Protein AF-A0A1J5S0N2-F1 (afdb_monomer_lite)

Organism: NCBI:txid410659

Structure (mmCIF, N/CA/C/O backbone):
data_AF-A0A1J5S0N2-F1
#
_entry.id   AF-A0A1J5S0N2-F1
#
loop_
_atom_site.group_PDB
_atom_site.id
_atom_site.type_symbol
_atom_site.label_atom_id
_atom_site.label_alt_id
_atom_site.label_comp_id
_atom_site.label_asym_id
_atom_site.label_entity_id
_atom_site.label_seq_id
_atom_site.pdbx_PDB_ins_code
_atom_site.Cartn_x
_atom_site.Cartn_y
_atom_site.Cartn_z
_atom_site.occupancy
_atom_site.B_iso_or_equiv
_atom_site.auth_seq_id
_atom_site.auth_comp_id
_atom_site.auth_asym_id
_atom_site.auth_atom_id
_atom_site.pdbx_PDB_model_num
ATOM 1 N N . MET A 1 1 ? 35.005 27.426 43.951 1.00 51.09 1 MET A N 1
ATOM 2 C CA . MET A 1 1 ? 33.554 27.234 43.748 1.00 51.09 1 MET A CA 1
ATOM 3 C C . MET A 1 1 ? 33.060 28.317 42.800 1.00 51.09 1 MET A C 1
ATOM 5 O O . MET A 1 1 ? 33.046 29.476 43.192 1.00 51.09 1 MET A O 1
ATOM 9 N N . PRO A 1 2 ? 32.800 27.965 41.536 1.00 45.59 2 PRO A N 1
ATOM 10 C CA . PRO A 1 2 ? 31.483 28.252 40.966 1.00 45.59 2 PRO A CA 1
ATOM 11 C C . PRO A 1 2 ? 30.893 27.021 40.262 1.00 45.59 2 PRO A C 1
ATOM 13 O O . PRO A 1 2 ? 31.575 26.315 39.523 1.00 45.59 2 PRO A O 1
ATOM 16 N N . MET A 1 3 ? 29.611 26.771 40.531 1.00 44.94 3 MET A N 1
ATOM 17 C CA . MET A 1 3 ? 28.794 25.763 39.863 1.00 44.94 3 MET A CA 1
ATOM 18 C C . MET A 1 3 ? 28.496 26.217 38.432 1.00 44.94 3 MET A C 1
ATOM 20 O O . MET A 1 3 ? 27.876 27.263 38.248 1.00 44.94 3 MET A O 1
ATOM 24 N N . GLN A 1 4 ? 28.893 25.431 37.431 1.00 48.81 4 GLN A N 1
ATOM 25 C CA . GLN A 1 4 ? 28.333 25.555 36.088 1.00 48.81 4 GLN A CA 1
ATOM 26 C C . GLN A 1 4 ? 27.200 24.548 35.904 1.00 48.81 4 GLN A C 1
ATOM 28 O O . GLN A 1 4 ? 27.300 23.370 36.247 1.00 48.81 4 GLN A O 1
ATOM 33 N N . GLN A 1 5 ? 26.087 25.094 35.435 1.00 43.94 5 GLN A N 1
ATOM 34 C CA . GLN A 1 5 ? 24.776 24.483 35.335 1.00 43.94 5 GLN A CA 1
ATOM 35 C C . GLN A 1 5 ? 24.766 23.394 34.253 1.00 43.94 5 GLN A C 1
ATOM 37 O O . GLN A 1 5 ? 25.245 23.599 33.139 1.00 43.94 5 GLN A O 1
ATOM 42 N N . ARG A 1 6 ? 24.196 22.230 34.589 1.00 42.53 6 ARG A N 1
ATOM 43 C CA . ARG A 1 6 ? 23.849 21.182 33.620 1.00 42.53 6 ARG A CA 1
ATOM 44 C C . ARG A 1 6 ? 22.773 21.714 32.666 1.00 42.53 6 ARG A C 1
ATOM 46 O O . ARG A 1 6 ? 21.771 22.230 33.162 1.00 42.53 6 ARG A O 1
ATOM 53 N N . PRO A 1 7 ? 22.883 21.511 31.345 1.00 42.66 7 PRO A N 1
ATOM 54 C CA . PRO A 1 7 ? 21.719 21.617 30.483 1.00 42.66 7 PRO A CA 1
ATOM 55 C C . PRO A 1 7 ? 20.740 20.488 30.838 1.00 42.66 7 PRO A C 1
ATOM 57 O O . PRO A 1 7 ? 21.031 19.304 30.668 1.00 42.66 7 PRO A O 1
ATOM 60 N N . THR A 1 8 ? 19.574 20.862 31.362 1.00 43.19 8 THR A N 1
ATOM 61 C CA . THR A 1 8 ? 18.384 20.012 31.426 1.00 43.19 8 THR A CA 1
ATOM 62 C C . THR A 1 8 ? 17.894 19.780 30.002 1.00 43.19 8 THR A C 1
ATOM 64 O O . THR A 1 8 ? 17.102 20.561 29.477 1.00 43.19 8 THR A O 1
ATOM 67 N N . GLN A 1 9 ? 18.392 18.730 29.350 1.00 37.06 9 GLN A N 1
ATOM 68 C CA . GLN A 1 9 ? 17.688 18.172 28.203 1.00 37.06 9 GLN A CA 1
ATOM 69 C C . GLN A 1 9 ? 16.419 17.463 28.696 1.00 37.06 9 GLN A C 1
ATOM 71 O O . GLN A 1 9 ? 16.458 16.800 29.737 1.00 37.06 9 GLN A O 1
ATOM 76 N N . PRO A 1 10 ? 15.287 17.622 27.992 1.00 38.38 10 PRO A N 1
ATOM 77 C CA . PRO A 1 10 ? 14.029 17.015 28.381 1.00 38.38 10 PRO A CA 1
ATOM 78 C C . PRO A 1 10 ? 14.157 15.493 28.338 1.00 38.38 10 PRO A C 1
ATOM 80 O O . PRO A 1 10 ? 14.465 14.898 27.307 1.00 38.38 10 PRO A O 1
ATOM 83 N N . THR A 1 11 ? 13.896 14.875 29.484 1.00 40.59 11 THR A N 1
ATOM 84 C CA . THR A 1 11 ? 13.656 13.447 29.646 1.00 40.59 11 THR A CA 1
ATOM 85 C C . THR A 1 11 ? 12.490 13.037 28.746 1.00 40.59 11 THR A C 1
ATOM 87 O O . THR A 1 11 ? 11.336 13.067 29.164 1.00 40.59 11 THR A O 1
ATOM 90 N N . ALA A 1 12 ? 12.764 12.632 27.506 1.00 32.91 12 ALA A N 1
ATOM 91 C CA . ALA A 1 12 ? 11.788 11.961 26.651 1.00 32.91 12 ALA A CA 1
ATOM 92 C C . ALA A 1 12 ? 11.630 10.489 27.086 1.00 32.91 12 ALA A C 1
ATOM 94 O O . ALA A 1 12 ? 11.783 9.553 26.306 1.00 32.91 12 ALA A O 1
ATOM 95 N N . CYS A 1 13 ? 11.306 10.277 28.364 1.00 34.38 13 CYS A N 1
ATOM 96 C CA . CYS A 1 13 ? 10.617 9.073 28.806 1.00 34.38 13 CYS A CA 1
ATOM 97 C C . CYS A 1 13 ? 9.174 9.169 28.296 1.00 34.38 13 CYS A C 1
ATOM 99 O O . CYS A 1 13 ? 8.330 9.665 29.031 1.00 34.38 13 CYS A O 1
ATOM 101 N N . ALA A 1 14 ? 8.921 8.766 27.042 1.00 34.31 14 ALA A N 1
ATOM 102 C CA . ALA A 1 14 ? 7.624 8.255 26.550 1.00 34.31 14 ALA A CA 1
ATOM 103 C C . ALA A 1 14 ? 7.592 8.029 25.019 1.00 34.31 14 ALA A C 1
ATOM 105 O O . ALA A 1 14 ? 6.668 8.478 24.350 1.00 34.31 14 ALA A O 1
ATOM 106 N N . ALA A 1 15 ? 8.557 7.318 24.426 1.00 35.25 15 ALA A N 1
ATOM 107 C CA . ALA A 1 15 ? 8.361 6.805 23.057 1.00 35.25 15 ALA A CA 1
ATOM 108 C C . ALA A 1 15 ? 8.846 5.365 22.836 1.00 35.25 15 ALA A C 1
ATOM 110 O O . ALA A 1 15 ? 8.769 4.845 21.728 1.00 35.25 15 ALA A O 1
ATOM 111 N N . ALA A 1 16 ? 9.268 4.664 23.890 1.00 38.81 16 ALA A N 1
ATOM 112 C CA . ALA A 1 16 ? 9.461 3.218 23.840 1.00 38.81 16 ALA A CA 1
ATOM 113 C C . ALA A 1 16 ? 8.124 2.505 24.100 1.00 38.81 16 ALA A C 1
ATOM 115 O O . ALA A 1 16 ? 7.936 1.863 25.128 1.00 38.81 16 ALA A O 1
ATOM 116 N N . ALA A 1 17 ? 7.162 2.666 23.189 1.00 34.41 17 ALA A N 1
ATOM 117 C CA . ALA A 1 17 ? 5.954 1.849 23.162 1.00 34.41 17 ALA A CA 1
ATOM 118 C C . ALA A 1 17 ? 5.330 1.847 21.758 1.00 34.41 17 ALA A C 1
ATOM 120 O O . ALA A 1 17 ? 4.352 2.536 21.483 1.00 34.41 17 ALA A O 1
ATOM 121 N N . SER A 1 18 ? 5.849 0.949 20.915 1.00 42.09 18 SER A N 1
ATOM 122 C CA . SER A 1 18 ? 5.115 0.244 19.857 1.00 42.09 18 SER A CA 1
ATOM 123 C C . SER A 1 18 ? 4.843 0.911 18.505 1.00 42.09 18 SER A C 1
ATOM 125 O O . SER A 1 18 ? 3.709 0.883 18.013 1.00 42.09 18 SER A O 1
ATOM 127 N N . SER A 1 19 ? 5.890 1.400 17.839 1.00 44.81 19 SER A N 1
ATOM 128 C CA . SER A 1 19 ? 5.785 1.637 16.401 1.00 44.81 19 SER A CA 1
ATOM 129 C C . SER A 1 19 ? 5.347 0.336 15.724 1.00 44.81 19 SER A C 1
ATOM 131 O O . SER A 1 19 ? 5.979 -0.715 15.822 1.00 44.81 19 SER A O 1
ATOM 133 N N . THR A 1 20 ? 4.181 0.371 15.093 1.00 57.50 20 THR A N 1
ATOM 134 C CA . THR A 1 20 ? 3.929 -0.529 13.977 1.00 57.50 20 THR A CA 1
ATOM 135 C C . THR A 1 20 ? 5.068 -0.270 13.007 1.00 57.50 20 THR A C 1
ATOM 137 O O . THR A 1 20 ? 5.263 0.886 12.640 1.00 57.50 20 THR A O 1
ATOM 140 N N . ASP A 1 21 ? 5.850 -1.287 12.659 1.00 76.56 21 ASP A N 1
ATOM 141 C CA . ASP A 1 21 ? 6.986 -1.120 11.754 1.00 76.56 21 ASP A CA 1
ATOM 142 C C . ASP A 1 21 ? 6.466 -0.998 10.312 1.00 76.56 21 ASP A C 1
ATOM 144 O O . ASP A 1 21 ? 6.630 -1.880 9.469 1.00 76.56 21 ASP A O 1
ATOM 148 N N . TRP A 1 22 ? 5.700 0.072 10.065 1.00 83.56 22 TRP A N 1
ATOM 149 C CA . TRP A 1 22 ? 5.227 0.448 8.739 1.00 83.56 22 TRP A CA 1
ATOM 150 C C . TRP A 1 22 ? 6.420 0.607 7.802 1.00 83.56 22 TRP A C 1
ATOM 152 O O . TRP A 1 22 ? 6.325 0.205 6.648 1.00 83.56 22 TRP A O 1
ATOM 162 N N . SER A 1 23 ? 7.551 1.082 8.327 1.00 84.75 23 SER A N 1
ATOM 163 C CA . SER A 1 23 ? 8.829 1.165 7.630 1.00 84.75 23 SER A CA 1
ATOM 164 C C . SER A 1 23 ? 9.273 -0.210 7.115 1.00 84.75 23 SER A C 1
ATOM 166 O O . SER A 1 23 ? 9.539 -0.348 5.922 1.00 84.75 23 SER A O 1
ATOM 168 N N . TRP A 1 24 ? 9.274 -1.256 7.955 1.00 86.81 24 TRP A N 1
ATOM 169 C CA . TRP A 1 24 ? 9.572 -2.625 7.510 1.00 86.81 24 TRP A CA 1
ATOM 170 C C . TRP A 1 24 ? 8.573 -3.138 6.468 1.00 86.81 24 TRP A C 1
ATOM 172 O O . TRP A 1 24 ? 8.984 -3.668 5.438 1.00 86.81 24 TRP A O 1
ATOM 182 N N . LEU A 1 25 ? 7.267 -2.957 6.699 1.00 86.81 25 LEU A N 1
ATOM 183 C CA . LEU A 1 25 ? 6.234 -3.449 5.780 1.00 86.81 25 LEU A CA 1
ATOM 184 C C . LEU A 1 25 ? 6.343 -2.793 4.394 1.00 86.81 25 LEU A C 1
ATOM 186 O O . LEU A 1 25 ? 6.253 -3.476 3.375 1.00 86.81 25 LEU A O 1
ATOM 190 N N . VAL A 1 26 ? 6.555 -1.477 4.358 1.00 88.75 26 VAL A N 1
ATOM 191 C CA . VAL A 1 26 ? 6.743 -0.713 3.120 1.00 88.75 26 VAL A CA 1
ATOM 192 C C . VAL A 1 26 ? 8.049 -1.114 2.437 1.00 88.75 26 VAL A C 1
ATOM 194 O O . VAL A 1 26 ? 8.055 -1.311 1.224 1.00 88.75 26 VAL A O 1
ATOM 197 N N . ALA A 1 27 ? 9.142 -1.284 3.185 1.00 88.88 27 ALA A N 1
ATOM 198 C CA . ALA A 1 27 ? 10.421 -1.721 2.628 1.00 88.88 27 ALA A CA 1
ATOM 199 C C . ALA A 1 27 ? 10.332 -3.116 1.988 1.00 88.88 27 ALA A C 1
ATOM 201 O O . ALA A 1 27 ? 10.840 -3.320 0.885 1.00 88.88 27 ALA A O 1
ATOM 202 N N . GLU A 1 28 ? 9.653 -4.056 2.643 1.00 89.12 28 GLU A N 1
ATOM 203 C CA . GLU A 1 28 ? 9.459 -5.410 2.129 1.00 89.12 28 GLU A CA 1
ATOM 204 C C . GLU A 1 28 ? 8.562 -5.415 0.881 1.00 89.12 28 GLU A C 1
ATOM 206 O O . GLU A 1 28 ? 8.899 -6.046 -0.120 1.00 89.12 28 GLU A O 1
ATOM 211 N N . ALA A 1 29 ? 7.470 -4.645 0.884 1.00 88.81 29 ALA A N 1
ATOM 212 C CA . ALA A 1 29 ? 6.608 -4.495 -0.289 1.00 88.81 29 ALA A CA 1
ATOM 213 C C . ALA A 1 29 ? 7.345 -3.857 -1.479 1.00 88.81 29 ALA A C 1
ATOM 215 O O . ALA A 1 29 ? 7.188 -4.299 -2.616 1.00 88.81 29 ALA A O 1
ATOM 216 N N . LEU A 1 30 ? 8.186 -2.850 -1.228 1.00 89.94 30 LEU A N 1
ATOM 217 C CA . LEU A 1 30 ? 9.022 -2.236 -2.260 1.00 89.94 30 LEU A CA 1
ATOM 218 C C . LEU A 1 30 ? 10.001 -3.234 -2.861 1.00 89.94 30 LEU A C 1
ATOM 220 O O . LEU A 1 30 ? 10.118 -3.311 -4.082 1.00 89.94 30 LEU A O 1
ATOM 224 N N . LYS A 1 31 ? 10.682 -4.005 -2.013 1.00 88.81 31 LYS A N 1
ATOM 225 C CA . LYS A 1 31 ? 11.607 -5.039 -2.465 1.00 88.81 31 LYS A CA 1
ATOM 226 C C . LYS A 1 31 ? 10.889 -6.069 -3.336 1.00 88.81 31 LYS A C 1
ATOM 228 O O . LYS A 1 31 ? 11.334 -6.327 -4.444 1.00 88.81 31 LYS A O 1
ATOM 233 N N . GLN A 1 32 ? 9.749 -6.590 -2.883 1.00 87.00 32 GLN A N 1
ATOM 234 C CA . GLN A 1 32 ? 8.962 -7.561 -3.649 1.00 87.00 32 GLN A CA 1
ATOM 235 C C . GLN A 1 32 ? 8.478 -7.001 -4.988 1.00 87.00 32 GLN A C 1
ATOM 237 O O . GLN A 1 32 ? 8.528 -7.705 -5.993 1.00 87.00 32 GLN A O 1
ATOM 242 N N . ALA A 1 33 ? 8.038 -5.740 -5.022 1.00 89.00 33 ALA A N 1
ATOM 243 C CA . ALA A 1 33 ? 7.614 -5.096 -6.259 1.00 89.00 33 ALA A CA 1
ATOM 244 C C . ALA A 1 33 ? 8.766 -4.959 -7.262 1.00 89.00 33 ALA A C 1
ATOM 246 O O . ALA A 1 33 ? 8.583 -5.258 -8.438 1.00 89.00 33 ALA A O 1
ATOM 247 N N . VAL A 1 34 ? 9.936 -4.517 -6.796 1.00 89.00 34 VAL A N 1
ATOM 248 C CA . VAL A 1 34 ? 11.121 -4.313 -7.639 1.00 89.00 34 VAL A CA 1
ATOM 249 C C . VAL A 1 34 ? 11.703 -5.647 -8.108 1.00 89.00 34 VAL A C 1
ATOM 251 O O . VAL A 1 34 ? 12.018 -5.774 -9.284 1.00 89.00 34 VAL A O 1
ATOM 254 N N . ASP A 1 35 ? 11.790 -6.649 -7.230 1.00 87.38 35 ASP A N 1
ATOM 255 C CA . ASP A 1 35 ? 12.309 -7.981 -7.568 1.00 87.38 35 ASP A CA 1
ATOM 256 C C . ASP A 1 35 ? 11.389 -8.725 -8.560 1.00 87.38 35 ASP A C 1
ATOM 258 O O . ASP A 1 35 ? 11.861 -9.542 -9.351 1.00 87.38 35 ASP A O 1
ATOM 262 N N . ALA A 1 36 ? 10.076 -8.466 -8.519 1.00 83.06 36 ALA A N 1
ATOM 263 C CA . ALA A 1 36 ? 9.093 -9.094 -9.405 1.00 83.06 36 ALA A CA 1
ATOM 264 C C . ALA A 1 36 ? 8.915 -8.373 -10.752 1.00 83.06 36 ALA A C 1
ATOM 266 O O . ALA A 1 36 ? 8.407 -8.976 -11.701 1.00 83.06 36 ALA A O 1
ATOM 267 N N . ALA A 1 37 ? 9.291 -7.097 -10.841 1.00 84.19 37 ALA A N 1
ATOM 268 C CA . ALA A 1 37 ? 9.151 -6.310 -12.056 1.00 84.19 37 ALA A CA 1
ATOM 269 C C . ALA A 1 37 ? 10.234 -6.686 -13.075 1.00 84.19 37 ALA A C 1
ATOM 271 O O . ALA A 1 37 ? 11.424 -6.697 -12.770 1.00 84.19 37 ALA A O 1
ATOM 272 N N . ALA A 1 38 ? 9.824 -6.964 -14.313 1.00 79.75 38 ALA A N 1
ATOM 273 C CA . ALA A 1 38 ? 10.760 -7.193 -15.414 1.00 79.75 38 ALA A CA 1
ATOM 274 C C . ALA A 1 38 ? 11.296 -5.870 -15.993 1.00 79.75 38 ALA A C 1
ATOM 276 O O . ALA A 1 38 ? 12.380 -5.833 -16.573 1.00 79.75 38 ALA A O 1
ATOM 277 N N . ASP A 1 39 ? 10.520 -4.796 -15.843 1.00 82.06 39 ASP A N 1
ATOM 278 C CA . ASP A 1 39 ? 10.785 -3.447 -16.334 1.00 82.06 39 ASP A CA 1
ATOM 279 C C . ASP A 1 39 ? 9.927 -2.412 -15.570 1.00 82.06 39 ASP A C 1
ATOM 281 O O . ASP A 1 39 ? 9.079 -2.756 -14.743 1.00 82.06 39 ASP A O 1
ATOM 285 N N . GLU A 1 40 ? 10.109 -1.124 -15.866 1.00 75.81 40 GLU A N 1
ATOM 286 C CA . GLU A 1 40 ? 9.319 -0.040 -15.257 1.00 75.81 40 GLU A CA 1
ATOM 287 C C . GLU A 1 40 ? 7.816 -0.128 -15.567 1.00 75.81 40 GLU A C 1
ATOM 289 O O . GLU A 1 40 ? 6.984 0.321 -14.778 1.00 75.81 40 GLU A O 1
ATOM 294 N N . THR A 1 41 ? 7.442 -0.737 -16.693 1.00 78.38 41 THR A N 1
ATOM 295 C CA . THR A 1 41 ? 6.036 -0.836 -17.113 1.00 78.38 41 THR A CA 1
ATOM 296 C C . THR A 1 41 ? 5.290 -1.862 -16.257 1.00 78.38 41 THR A C 1
ATOM 298 O O . THR A 1 41 ? 4.147 -1.651 -15.852 1.00 78.38 41 THR A O 1
ATOM 301 N N . THR A 1 42 ? 5.952 -2.970 -15.934 1.00 84.88 42 THR A N 1
ATOM 302 C CA . THR A 1 42 ? 5.429 -4.047 -15.086 1.00 84.88 42 THR A CA 1
ATOM 303 C C . THR A 1 42 ? 5.485 -3.708 -13.598 1.00 84.88 42 THR A C 1
ATOM 305 O O . THR A 1 42 ? 4.676 -4.227 -12.828 1.00 84.88 42 THR A O 1
ATOM 308 N N . LEU A 1 43 ? 6.346 -2.770 -13.195 1.00 85.75 43 LEU A N 1
ATOM 309 C CA . LEU A 1 43 ? 6.496 -2.338 -11.806 1.00 85.75 43 LEU A CA 1
ATOM 310 C C . LEU A 1 43 ? 5.189 -1.861 -11.174 1.00 85.75 43 LEU A C 1
ATOM 312 O O . LEU A 1 43 ? 4.884 -2.233 -10.041 1.00 85.75 43 LEU A O 1
ATOM 316 N N . PHE A 1 44 ? 4.393 -1.072 -11.898 1.00 86.75 44 PHE A N 1
ATOM 317 C CA . PHE A 1 44 ? 3.103 -0.606 -11.387 1.00 86.75 44 PHE A CA 1
ATOM 318 C C . PHE A 1 44 ? 2.163 -1.782 -11.089 1.00 86.75 44 PHE A C 1
ATOM 320 O O . PHE A 1 44 ? 1.530 -1.818 -10.035 1.00 86.75 44 PHE 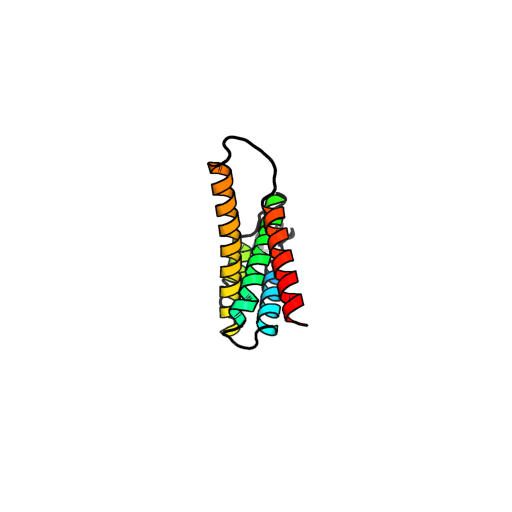A O 1
ATOM 327 N N . HIS A 1 45 ? 2.114 -2.774 -11.982 1.00 84.75 45 HIS A N 1
ATOM 328 C CA . HIS A 1 45 ? 1.273 -3.962 -11.831 1.00 84.75 45 HIS A CA 1
ATOM 329 C C . HIS A 1 45 ? 1.715 -4.871 -10.675 1.00 84.75 45 HIS A C 1
ATOM 331 O O . HIS A 1 45 ? 0.879 -5.567 -10.103 1.00 84.75 45 HIS A O 1
ATOM 337 N N . CYS A 1 46 ? 2.998 -4.847 -10.307 1.00 84.19 46 CYS A N 1
ATOM 338 C CA . CYS A 1 46 ? 3.526 -5.563 -9.145 1.00 84.19 46 CYS A CA 1
ATOM 339 C C . CYS A 1 46 ? 3.315 -4.786 -7.835 1.00 84.19 46 CYS A C 1
ATOM 341 O O . CYS A 1 46 ? 2.954 -5.371 -6.816 1.00 84.19 46 CYS A O 1
ATOM 343 N N . ALA A 1 47 ? 3.525 -3.470 -7.853 1.00 91.38 47 ALA A N 1
ATOM 344 C CA . ALA A 1 47 ? 3.475 -2.620 -6.667 1.00 91.38 47 ALA A CA 1
ATOM 345 C C . ALA A 1 47 ? 2.044 -2.267 -6.236 1.00 91.38 47 ALA A C 1
ATOM 347 O O . ALA A 1 47 ? 1.750 -2.271 -5.044 1.00 91.38 47 ALA A O 1
ATOM 348 N N . PHE A 1 48 ? 1.135 -1.983 -7.172 1.00 90.75 48 PHE A N 1
ATOM 349 C CA . PHE A 1 48 ? -0.226 -1.550 -6.837 1.00 90.75 48 PHE A CA 1
ATOM 350 C C . PHE A 1 48 ? -0.976 -2.551 -5.932 1.00 90.75 48 PHE A C 1
ATOM 352 O O . PHE A 1 48 ? -1.445 -2.132 -4.869 1.00 90.75 48 PHE A O 1
ATOM 359 N N . PRO A 1 49 ? -1.007 -3.869 -6.230 1.00 89.62 49 PRO A N 1
ATOM 360 C CA . PRO A 1 49 ? -1.695 -4.841 -5.374 1.00 89.62 49 PRO A CA 1
ATOM 361 C C . PRO A 1 49 ? -1.081 -4.968 -3.972 1.00 89.62 49 PRO A C 1
ATOM 363 O O . PRO A 1 49 ? -1.780 -5.243 -2.996 1.00 89.62 49 PRO A O 1
ATOM 366 N N . LEU A 1 50 ? 0.232 -4.749 -3.844 1.00 89.00 50 LEU A N 1
ATOM 367 C CA . LEU A 1 50 ? 0.903 -4.726 -2.543 1.00 89.00 50 LEU A CA 1
ATOM 368 C C . LEU A 1 50 ? 0.474 -3.500 -1.724 1.00 89.00 50 LEU A C 1
ATOM 370 O O . LEU A 1 50 ? 0.293 -3.602 -0.512 1.00 89.00 50 LEU A O 1
ATOM 374 N N . GLY A 1 51 ? 0.230 -2.368 -2.387 1.00 90.50 51 GLY A N 1
ATOM 375 C CA . GLY A 1 51 ? -0.356 -1.174 -1.782 1.00 90.50 51 GLY A CA 1
ATOM 376 C C . GLY A 1 51 ? -1.753 -1.433 -1.221 1.00 90.50 51 GLY A C 1
ATOM 377 O O . GLY A 1 51 ? -2.046 -1.076 -0.078 1.00 90.50 51 GLY A O 1
ATOM 378 N N . GLU A 1 52 ? -2.598 -2.129 -1.984 1.00 90.88 52 GLU A N 1
ATOM 379 C CA . GLU A 1 52 ? -3.935 -2.528 -1.525 1.00 90.88 52 GLU A CA 1
ATOM 380 C C . GLU A 1 52 ? -3.866 -3.449 -0.300 1.00 90.88 52 GLU A C 1
ATOM 382 O O . GLU A 1 52 ? -4.610 -3.271 0.670 1.00 90.88 52 GLU A O 1
ATOM 387 N N . ALA A 1 53 ? -2.933 -4.406 -0.304 1.00 88.38 53 ALA A N 1
ATOM 388 C CA . ALA A 1 53 ? -2.711 -5.310 0.819 1.00 88.38 53 ALA A CA 1
ATOM 389 C C . ALA A 1 53 ? -2.268 -4.564 2.091 1.00 88.38 53 ALA A C 1
ATOM 391 O O . ALA A 1 53 ? -2.744 -4.873 3.186 1.00 88.38 53 ALA A O 1
ATOM 392 N N . ILE A 1 54 ? -1.408 -3.548 1.958 1.00 89.50 54 ILE A N 1
ATOM 393 C CA . ILE A 1 54 ? -1.030 -2.660 3.066 1.00 89.50 54 ILE A CA 1
ATOM 394 C C . ILE A 1 54 ? -2.266 -1.928 3.616 1.00 89.50 54 ILE A C 1
ATOM 396 O O . ILE A 1 54 ? -2.450 -1.872 4.836 1.00 89.50 54 ILE A O 1
ATOM 400 N N . GLY A 1 55 ? -3.143 -1.422 2.742 1.00 89.31 55 GLY A N 1
ATOM 401 C CA . GLY A 1 55 ? -4.404 -0.785 3.135 1.00 89.31 55 GLY A CA 1
ATOM 402 C C . GLY A 1 55 ? -5.336 -1.710 3.917 1.00 89.31 55 GLY A C 1
ATOM 403 O O . GLY A 1 55 ? -5.877 -1.322 4.955 1.00 89.31 55 GLY A O 1
ATOM 404 N N . GLU A 1 56 ? -5.452 -2.969 3.500 1.00 86.81 56 GLU A N 1
ATOM 405 C CA . GLU A 1 56 ? -6.229 -3.982 4.218 1.00 86.81 56 GLU A CA 1
ATOM 406 C C . GLU A 1 56 ? -5.648 -4.264 5.616 1.00 86.81 56 GLU A C 1
ATOM 408 O O . GLU A 1 56 ? -6.387 -4.317 6.604 1.00 86.81 56 GLU A O 1
ATOM 413 N N . VAL A 1 57 ? -4.319 -4.393 5.733 1.00 86.75 57 VAL A N 1
ATOM 414 C CA . VAL A 1 57 ? -3.636 -4.557 7.030 1.00 86.75 57 VAL A CA 1
ATOM 415 C C . VAL A 1 57 ? -3.911 -3.361 7.939 1.00 86.75 57 VAL A C 1
ATOM 417 O O . VAL A 1 57 ? -4.242 -3.540 9.118 1.00 86.75 57 VAL A O 1
ATOM 420 N N . PHE A 1 58 ? -3.823 -2.146 7.394 1.00 86.38 58 PHE A N 1
ATOM 421 C CA . PHE A 1 58 ? -4.155 -0.921 8.111 1.00 86.38 58 PHE A CA 1
ATOM 422 C C . PHE A 1 58 ? -5.604 -0.941 8.617 1.00 86.38 58 PHE A C 1
ATOM 424 O O . PHE A 1 58 ? -5.835 -0.719 9.807 1.00 86.38 58 PHE A O 1
ATOM 431 N N . ARG A 1 59 ? -6.580 -1.285 7.767 1.00 84.38 59 ARG A N 1
ATOM 432 C CA . ARG A 1 59 ? -8.003 -1.328 8.144 1.00 84.38 59 ARG A CA 1
ATOM 433 C C . ARG A 1 59 ? -8.310 -2.362 9.221 1.00 84.38 59 ARG A C 1
ATOM 435 O O . ARG A 1 59 ? -8.992 -2.036 10.192 1.00 84.38 59 ARG A O 1
ATOM 442 N N . ARG A 1 60 ? -7.766 -3.578 9.118 1.00 82.94 60 ARG A N 1
ATOM 443 C CA . ARG A 1 60 ? -7.927 -4.609 10.165 1.00 82.94 60 ARG A CA 1
ATOM 444 C C . ARG A 1 60 ? -7.381 -4.140 11.505 1.00 82.94 60 ARG A C 1
ATOM 446 O O . ARG A 1 60 ? -7.992 -4.361 12.551 1.00 82.94 60 ARG A O 1
ATOM 453 N N . ARG A 1 61 ? -6.235 -3.457 11.480 1.00 78.44 61 ARG A N 1
ATOM 454 C CA . ARG A 1 61 ? -5.643 -2.871 12.683 1.00 78.44 61 ARG A CA 1
ATOM 455 C C . ARG A 1 61 ? -6.514 -1.739 13.227 1.00 78.44 61 ARG A C 1
ATOM 457 O O . ARG A 1 61 ? -6.712 -1.681 14.440 1.00 78.44 61 ARG A O 1
ATOM 464 N N . ALA A 1 62 ? -7.081 -0.907 12.355 1.00 79.12 62 ALA A N 1
ATOM 465 C CA . ALA A 1 62 ? -8.003 0.159 12.727 1.00 79.12 62 ALA A CA 1
ATOM 466 C C . ALA A 1 62 ? -9.268 -0.353 13.416 1.00 79.12 62 ALA A C 1
ATOM 468 O O . ALA A 1 62 ? -9.624 0.149 14.481 1.00 79.12 62 ALA A O 1
ATOM 469 N N . ALA A 1 63 ? -9.867 -1.421 12.893 1.00 78.06 63 ALA A N 1
ATOM 470 C CA . ALA A 1 63 ? -11.025 -2.068 13.503 1.00 78.06 63 ALA A CA 1
ATOM 471 C C . ALA A 1 63 ? -10.729 -2.657 14.898 1.00 78.06 63 ALA A C 1
ATOM 473 O O . ALA A 1 63 ? -11.623 -2.760 15.732 1.00 78.06 63 ALA A O 1
ATOM 474 N N . SER A 1 64 ? -9.471 -3.015 15.187 1.00 75.19 64 SER A N 1
ATOM 475 C CA . SER A 1 64 ? -9.080 -3.599 16.480 1.00 75.19 64 SER A CA 1
ATOM 476 C C . SER A 1 64 ? -9.042 -2.598 17.646 1.00 75.19 64 SER A C 1
ATOM 478 O O . SER A 1 64 ? -8.933 -3.022 18.796 1.00 75.19 64 SER A O 1
ATOM 480 N N . GLY A 1 65 ? -9.101 -1.286 17.373 1.00 64.19 65 GLY A N 1
ATOM 481 C CA . GLY A 1 65 ? -9.259 -0.222 18.376 1.00 64.19 65 GLY A CA 1
ATOM 482 C C . GLY A 1 65 ? -8.100 -0.023 19.367 1.00 64.19 65 GLY A C 1
ATOM 483 O O . GLY A 1 65 ? -8.231 0.753 20.308 1.00 64.19 65 GLY A O 1
ATOM 484 N N . LYS A 1 66 ? -6.966 -0.718 19.207 1.00 55.72 66 LYS A N 1
ATOM 485 C CA . LYS A 1 66 ? -5.956 -0.826 20.276 1.00 55.72 66 LYS A CA 1
ATOM 486 C C . LYS A 1 66 ? -4.888 0.276 20.335 1.00 55.72 66 LYS A C 1
ATOM 488 O O . LYS A 1 66 ? -4.200 0.319 21.351 1.00 55.72 66 LYS A O 1
ATOM 493 N N . ARG A 1 67 ? -4.701 1.141 19.321 1.00 57.50 67 ARG A N 1
ATOM 494 C CA . ARG A 1 67 ? -3.610 2.156 19.258 1.00 57.50 67 ARG A CA 1
ATOM 495 C C . ARG A 1 67 ? -3.902 3.308 18.282 1.00 57.50 67 ARG A C 1
ATOM 497 O O . ARG A 1 67 ? -4.760 3.129 17.419 1.00 57.50 67 ARG A O 1
ATOM 504 N N . PRO A 1 68 ? -3.167 4.444 18.343 1.00 62.09 68 PRO A N 1
ATOM 505 C CA . PRO A 1 68 ? -3.091 5.367 17.210 1.00 62.09 68 PRO A CA 1
ATOM 506 C C . PRO A 1 68 ? -2.668 4.603 15.947 1.00 62.09 68 PRO A C 1
ATOM 508 O O . PRO A 1 68 ? -1.733 3.803 15.969 1.00 62.09 68 PRO A O 1
ATOM 511 N N . LEU A 1 69 ? -3.414 4.810 14.863 1.00 67.06 69 LEU A N 1
ATOM 512 C CA . LEU A 1 69 ? -3.361 3.971 13.660 1.00 67.06 69 LEU A CA 1
ATOM 513 C C . LEU A 1 69 ? -2.097 4.191 12.825 1.00 67.06 69 LEU A C 1
ATOM 515 O O . LEU A 1 69 ? -1.712 3.315 12.055 1.00 67.06 69 LEU A O 1
ATOM 519 N N . GLY A 1 70 ? -1.447 5.345 12.997 1.00 82.00 70 GLY A N 1
ATOM 520 C CA . GLY A 1 70 ? -0.223 5.696 12.285 1.00 82.00 70 GLY A CA 1
ATOM 521 C C . GLY A 1 70 ? -0.429 5.849 10.778 1.00 82.00 70 GLY A C 1
ATOM 522 O O . GLY A 1 70 ? 0.466 5.509 10.020 1.00 82.00 70 GLY A O 1
ATOM 523 N N . LEU A 1 71 ? -1.602 6.325 10.324 1.00 85.56 71 LEU A N 1
ATOM 524 C CA . LEU A 1 71 ? -1.833 6.594 8.894 1.00 85.56 71 LEU A CA 1
ATOM 525 C C . LEU A 1 71 ? -0.858 7.652 8.372 1.00 85.56 71 LEU A C 1
ATOM 527 O O . LEU A 1 71 ? -0.324 7.504 7.283 1.00 85.56 71 LEU A O 1
ATOM 531 N N . VAL A 1 72 ? -0.617 8.700 9.165 1.00 84.62 72 VAL A N 1
ATOM 532 C CA . VAL A 1 72 ? 0.368 9.740 8.838 1.00 84.62 72 VAL A CA 1
ATOM 533 C C . VAL A 1 72 ? 1.767 9.138 8.745 1.00 84.62 72 VAL A C 1
ATOM 535 O O . VAL A 1 72 ? 2.484 9.460 7.808 1.00 84.62 72 VAL A O 1
ATOM 538 N N . ASP A 1 73 ? 2.121 8.223 9.651 1.00 85.69 73 ASP A N 1
ATOM 539 C CA . ASP A 1 73 ? 3.415 7.534 9.620 1.00 85.69 73 ASP A CA 1
ATOM 540 C C . ASP A 1 73 ? 3.533 6.661 8.364 1.00 85.69 73 ASP A C 1
ATOM 542 O O . ASP A 1 73 ? 4.515 6.752 7.642 1.00 85.69 73 ASP A O 1
ATOM 546 N N . LEU A 1 74 ? 2.497 5.880 8.041 1.00 87.75 74 LEU A N 1
ATOM 547 C CA . LEU A 1 74 ? 2.450 5.029 6.851 1.00 87.75 74 LEU A CA 1
ATOM 548 C C . LEU A 1 74 ? 2.529 5.834 5.544 1.00 87.75 74 LEU A C 1
ATOM 550 O O . LEU A 1 74 ? 3.265 5.468 4.630 1.00 87.75 74 LEU A O 1
ATOM 554 N N . VAL A 1 75 ? 1.776 6.932 5.444 1.00 89.38 75 VAL A N 1
ATOM 555 C CA . VAL A 1 75 ? 1.840 7.836 4.288 1.00 89.38 75 VAL A CA 1
ATOM 556 C C . VAL A 1 75 ? 3.199 8.518 4.231 1.00 89.38 75 VAL A C 1
ATOM 558 O O . VAL A 1 75 ? 3.752 8.637 3.146 1.00 89.38 75 VAL A O 1
ATOM 561 N N . GLY A 1 76 ? 3.756 8.911 5.379 1.00 87.25 76 GLY A N 1
ATOM 562 C CA . GLY A 1 76 ? 5.115 9.424 5.489 1.00 87.25 76 GLY A CA 1
ATOM 563 C C . GLY A 1 76 ? 6.113 8.445 4.884 1.00 87.25 76 GLY A C 1
ATOM 564 O O . GLY A 1 76 ? 6.825 8.816 3.961 1.00 87.25 76 GLY A O 1
ATOM 565 N N . GLU A 1 77 ? 6.081 7.181 5.309 1.00 87.06 77 GLU A N 1
ATOM 566 C CA . GLU A 1 77 ? 6.934 6.117 4.772 1.00 87.06 77 GLU A CA 1
ATOM 567 C C . GLU A 1 77 ? 6.777 5.939 3.260 1.00 87.06 77 GLU A C 1
ATOM 569 O O . GLU A 1 77 ? 7.771 5.790 2.557 1.00 87.06 77 GLU A O 1
ATOM 574 N N . LEU A 1 78 ? 5.553 5.978 2.729 1.00 85.75 78 LEU A N 1
ATOM 575 C CA . LEU A 1 78 ? 5.293 5.821 1.293 1.00 85.75 78 LEU A CA 1
ATOM 576 C C . LEU A 1 78 ? 5.677 7.057 0.468 1.00 85.75 78 LEU A C 1
ATOM 578 O O . LEU A 1 78 ? 6.108 6.909 -0.673 1.00 85.75 78 LEU A O 1
ATOM 582 N N . ALA A 1 79 ? 5.549 8.253 1.039 1.00 80.56 79 ALA A N 1
ATOM 583 C CA . ALA A 1 79 ? 5.836 9.528 0.390 1.00 80.56 79 ALA A CA 1
ATOM 584 C C . ALA A 1 79 ? 7.308 9.961 0.506 1.00 80.56 79 ALA A C 1
ATOM 586 O O . ALA A 1 79 ? 7.669 11.006 -0.032 1.00 80.56 79 ALA A O 1
ATOM 587 N N . LEU A 1 80 ? 8.157 9.187 1.196 1.00 74.00 80 LEU A N 1
ATOM 588 C CA . LEU A 1 80 ? 9.593 9.454 1.278 1.00 74.00 80 LEU A CA 1
ATOM 589 C C . LEU A 1 80 ? 10.235 9.416 -0.116 1.00 74.00 80 LEU A C 1
ATOM 591 O O . LEU A 1 80 ? 10.469 8.348 -0.689 1.00 74.00 80 LEU A O 1
ATOM 595 N N . ASP A 1 81 ? 10.566 10.602 -0.620 1.00 64.75 81 ASP A N 1
ATOM 596 C CA . ASP A 1 81 ? 11.385 10.796 -1.810 1.00 64.75 81 ASP A CA 1
ATOM 597 C C . ASP A 1 81 ? 12.865 10.756 -1.413 1.00 64.75 81 ASP A C 1
ATOM 599 O O . ASP A 1 81 ? 13.371 11.626 -0.703 1.00 64.75 81 ASP A O 1
ATOM 603 N N . GLY A 1 82 ? 13.569 9.708 -1.841 1.00 58.66 82 GLY A N 1
ATOM 604 C CA . GLY A 1 82 ? 14.996 9.553 -1.535 1.00 58.66 82 GLY A CA 1
ATOM 605 C C . GLY A 1 82 ? 15.687 8.355 -2.185 1.00 58.66 82 GLY A C 1
ATOM 606 O O . GLY A 1 82 ? 16.780 7.989 -1.766 1.00 58.66 82 GLY A O 1
ATOM 607 N N . GLY A 1 83 ? 15.057 7.715 -3.173 1.00 69.69 83 GLY A N 1
ATOM 608 C CA . GLY A 1 83 ? 15.574 6.508 -3.824 1.00 69.69 83 GLY A CA 1
ATOM 609 C C . GLY A 1 83 ? 15.874 6.700 -5.308 1.00 69.69 83 GLY A C 1
ATOM 610 O O . GLY A 1 83 ? 15.620 7.758 -5.878 1.00 69.69 83 GLY A O 1
ATOM 611 N N . ALA A 1 84 ? 16.384 5.641 -5.939 1.00 77.56 84 ALA A N 1
ATOM 612 C CA . ALA A 1 84 ? 16.447 5.551 -7.394 1.00 77.56 84 ALA A CA 1
ATOM 613 C C . ALA A 1 84 ? 15.044 5.729 -8.007 1.00 77.56 84 ALA A C 1
ATOM 615 O O . ALA A 1 84 ? 14.037 5.420 -7.365 1.00 77.56 84 ALA A O 1
ATOM 616 N N . GLU A 1 85 ? 14.974 6.189 -9.258 1.00 82.88 85 GLU A N 1
ATOM 617 C CA . GLU A 1 85 ? 13.713 6.486 -9.955 1.00 82.88 85 GLU A CA 1
ATOM 618 C C . GLU A 1 85 ? 12.721 5.310 -9.921 1.00 82.88 85 GLU A C 1
ATOM 620 O O . GLU A 1 85 ? 11.539 5.501 -9.622 1.00 82.88 85 GLU A O 1
ATOM 625 N N . ILE A 1 86 ? 13.224 4.083 -10.089 1.00 83.00 86 ILE A N 1
ATOM 626 C CA . ILE A 1 86 ? 12.432 2.851 -9.991 1.00 83.00 86 ILE A CA 1
ATOM 627 C C . ILE A 1 86 ? 11.809 2.665 -8.596 1.00 83.00 86 ILE A C 1
ATOM 629 O O . ILE A 1 86 ? 10.641 2.311 -8.461 1.00 83.00 86 ILE A O 1
ATOM 633 N N . THR A 1 87 ? 12.536 2.991 -7.526 1.00 86.00 87 THR A N 1
ATOM 634 C CA . THR A 1 87 ? 12.012 2.934 -6.156 1.00 86.00 87 THR A CA 1
ATOM 635 C C . THR A 1 87 ? 10.926 3.987 -5.941 1.00 86.00 87 THR A C 1
ATOM 637 O O . THR A 1 87 ? 9.922 3.704 -5.291 1.00 86.00 87 THR A O 1
ATOM 640 N N . ALA A 1 88 ? 11.087 5.187 -6.503 1.00 87.44 88 ALA A N 1
ATOM 641 C CA . ALA A 1 88 ? 10.082 6.245 -6.409 1.00 87.44 88 ALA A CA 1
ATOM 642 C C . ALA A 1 88 ? 8.791 5.882 -7.169 1.00 87.44 88 ALA A C 1
ATOM 644 O O . ALA A 1 88 ? 7.687 6.097 -6.665 1.00 87.44 88 ALA A O 1
ATOM 645 N N . GLN A 1 89 ? 8.902 5.272 -8.353 1.00 89.06 89 GLN A N 1
ATOM 646 C CA . GLN A 1 89 ? 7.747 4.752 -9.091 1.00 89.06 89 GLN A CA 1
ATOM 647 C C . GLN A 1 89 ? 7.013 3.652 -8.304 1.00 89.06 89 GLN A C 1
ATOM 649 O O . GLN A 1 89 ? 5.789 3.720 -8.167 1.00 89.06 89 GLN A O 1
ATOM 654 N N . ALA A 1 90 ? 7.744 2.698 -7.716 1.00 90.50 90 ALA A N 1
ATOM 655 C CA . ALA A 1 90 ? 7.160 1.649 -6.878 1.00 90.50 90 ALA A CA 1
ATOM 656 C C . ALA A 1 90 ? 6.427 2.232 -5.658 1.00 90.50 90 ALA A C 1
ATOM 658 O O . ALA A 1 90 ? 5.302 1.835 -5.363 1.00 90.50 90 ALA A O 1
ATOM 659 N N . ARG A 1 91 ? 7.020 3.231 -4.989 1.00 92.12 91 ARG A N 1
ATOM 660 C CA . ARG A 1 91 ? 6.394 3.956 -3.868 1.00 92.12 91 ARG A CA 1
ATOM 661 C C . ARG A 1 91 ? 5.082 4.623 -4.269 1.00 92.12 91 ARG A C 1
ATOM 663 O O . ARG A 1 91 ? 4.085 4.473 -3.567 1.00 92.12 91 ARG A O 1
ATOM 670 N N . ARG A 1 92 ? 5.052 5.304 -5.419 1.00 91.62 92 ARG A N 1
ATOM 671 C CA . ARG A 1 92 ? 3.822 5.914 -5.953 1.00 91.62 92 ARG A CA 1
ATOM 672 C C . ARG A 1 92 ? 2.743 4.873 -6.243 1.00 91.62 92 ARG A C 1
ATOM 674 O O . ARG A 1 92 ? 1.584 5.103 -5.913 1.00 91.62 92 ARG A O 1
ATOM 681 N N . ALA A 1 93 ? 3.114 3.733 -6.820 1.00 92.50 93 ALA A N 1
ATOM 682 C CA . ALA A 1 93 ? 2.177 2.648 -7.101 1.00 92.50 93 ALA A CA 1
ATOM 683 C C . ALA A 1 93 ? 1.629 1.999 -5.814 1.00 92.50 93 ALA A C 1
ATOM 685 O O . ALA A 1 93 ? 0.423 1.783 -5.712 1.00 92.50 93 ALA A O 1
ATOM 686 N N . LEU A 1 94 ? 2.477 1.777 -4.802 1.00 92.88 94 LEU A N 1
ATOM 687 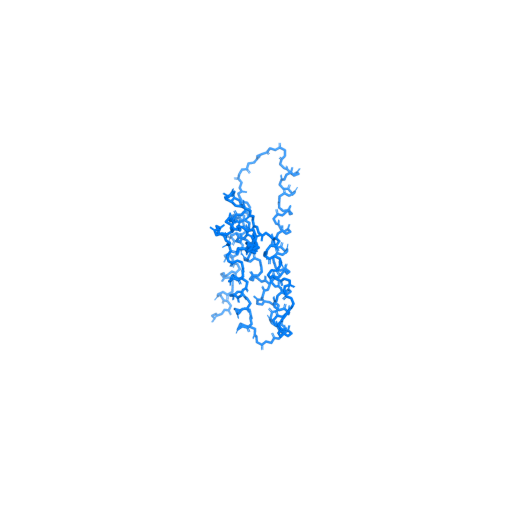C CA . LEU A 1 94 ? 2.046 1.328 -3.471 1.00 92.88 94 LEU A CA 1
ATOM 688 C C . LEU A 1 94 ? 1.078 2.328 -2.826 1.00 92.88 94 LEU A C 1
ATOM 690 O O . LEU A 1 94 ? 0.045 1.933 -2.290 1.00 92.88 94 LEU A O 1
ATOM 694 N N . LEU A 1 95 ? 1.386 3.627 -2.895 1.00 94.56 95 LEU A N 1
ATOM 695 C CA . LEU A 1 95 ? 0.513 4.673 -2.365 1.00 94.56 95 LEU A CA 1
ATOM 696 C C . LEU A 1 95 ? -0.834 4.709 -3.098 1.00 94.56 95 LEU A C 1
ATOM 698 O O . LEU A 1 95 ? -1.871 4.840 -2.454 1.00 94.56 95 LEU A O 1
ATOM 702 N N . ALA A 1 96 ? -0.834 4.549 -4.422 1.00 92.94 96 ALA A N 1
ATOM 703 C CA . ALA A 1 96 ? -2.060 4.476 -5.209 1.00 92.94 96 ALA A CA 1
ATOM 704 C C . ALA A 1 96 ? -2.934 3.281 -4.793 1.00 92.94 96 ALA A C 1
ATOM 706 O O . ALA A 1 96 ? -4.127 3.464 -4.563 1.00 92.94 96 ALA A O 1
ATOM 707 N N . GLY A 1 97 ? -2.344 2.092 -4.624 1.00 92.12 97 GLY A N 1
ATOM 708 C CA . GLY A 1 97 ? -3.063 0.905 -4.147 1.00 92.12 97 GLY A CA 1
ATOM 709 C C . GLY A 1 97 ? -3.602 1.065 -2.722 1.00 92.12 97 GLY A C 1
ATOM 710 O O . GLY A 1 97 ? -4.742 0.701 -2.437 1.00 92.12 97 GLY A O 1
ATOM 711 N N . LEU A 1 98 ? -2.824 1.684 -1.828 1.00 93.75 98 LEU A N 1
ATOM 712 C CA . LEU A 1 98 ? -3.285 2.027 -0.480 1.00 93.75 98 LEU A CA 1
ATOM 713 C C . LEU A 1 98 ? -4.514 2.943 -0.539 1.00 93.75 98 LEU A C 1
ATOM 715 O O . LEU A 1 98 ? -5.531 2.648 0.088 1.00 93.75 98 LEU A O 1
ATOM 719 N N . CYS A 1 99 ? -4.427 4.045 -1.287 1.00 92.25 99 CYS A N 1
ATOM 720 C CA . CYS A 1 99 ? -5.523 4.998 -1.441 1.00 92.25 99 CYS A CA 1
ATOM 721 C C . CYS A 1 99 ? -6.765 4.340 -2.045 1.00 92.25 99 CYS A C 1
ATOM 723 O O . CYS A 1 99 ? -7.855 4.557 -1.526 1.00 92.25 99 CYS A O 1
ATOM 725 N N . TRP A 1 100 ? -6.596 3.497 -3.068 1.00 90.56 100 TRP A N 1
ATOM 726 C CA . TRP A 1 100 ? -7.687 2.737 -3.677 1.00 90.56 100 TRP A CA 1
ATOM 727 C C . TRP A 1 100 ? -8.415 1.870 -2.645 1.00 90.56 100 TRP A C 1
ATOM 729 O O . TRP A 1 100 ? -9.628 1.973 -2.483 1.00 90.56 100 TRP A O 1
ATOM 739 N N . ASN A 1 101 ? -7.671 1.084 -1.862 1.00 90.56 101 ASN A N 1
ATOM 740 C CA . ASN A 1 101 ? -8.254 0.227 -0.830 1.00 90.56 101 ASN A CA 1
ATOM 741 C C . ASN A 1 101 ? -8.994 1.021 0.263 1.00 90.56 101 ASN A C 1
ATOM 743 O O . ASN A 1 101 ? -10.029 0.584 0.773 1.00 90.56 101 ASN A O 1
ATOM 747 N N . LEU A 1 102 ? -8.467 2.190 0.640 1.00 88.06 102 LEU A N 1
ATOM 748 C CA . LEU A 1 102 ? -9.120 3.079 1.601 1.00 88.06 102 LEU A CA 1
ATOM 749 C C . LEU A 1 102 ? -10.387 3.713 1.015 1.00 88.06 102 LEU A C 1
ATOM 751 O O . LEU A 1 102 ? -11.405 3.781 1.706 1.00 88.06 102 LEU A O 1
ATOM 755 N N . GLU A 1 103 ? -10.346 4.143 -0.24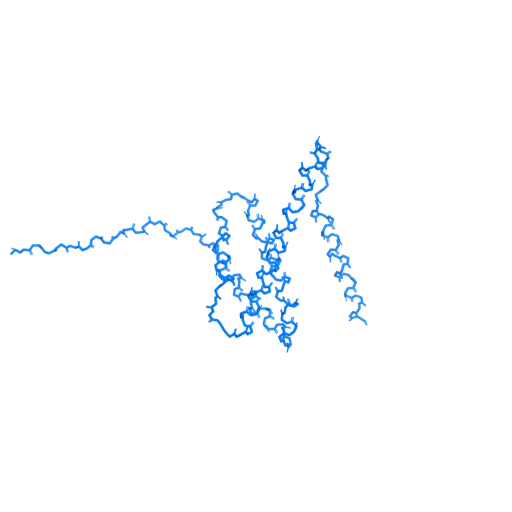5 1.00 86.12 103 GLU A N 1
ATOM 756 C CA . GLU A 1 103 ? -11.500 4.684 -0.961 1.00 86.12 103 GLU A CA 1
ATOM 757 C C . GLU A 1 103 ? -12.613 3.641 -1.080 1.00 86.12 103 GLU A C 1
ATOM 759 O O . GLU A 1 103 ? -13.757 3.944 -0.746 1.00 86.12 103 GLU A O 1
ATOM 764 N N . GLU A 1 104 ? -12.292 2.395 -1.444 1.00 84.81 104 GLU A N 1
ATOM 765 C CA . GLU A 1 104 ? -13.262 1.295 -1.476 1.00 84.81 104 GLU A CA 1
ATOM 766 C C . GLU A 1 104 ? -13.931 1.088 -0.113 1.00 84.81 104 GLU A C 1
ATOM 768 O O . GLU A 1 104 ? -15.150 0.929 -0.032 1.00 84.81 104 GLU A O 1
ATOM 773 N N . ALA A 1 105 ? -13.170 1.156 0.979 1.00 80.19 105 ALA A N 1
ATOM 774 C CA . ALA A 1 105 ? -13.721 1.004 2.321 1.00 80.19 105 ALA A CA 1
ATOM 775 C C . ALA A 1 105 ? -14.687 2.140 2.701 1.00 80.19 105 ALA A C 1
ATOM 777 O O . ALA A 1 105 ? -15.722 1.893 3.327 1.00 80.19 105 ALA A O 1
ATOM 778 N N . VAL A 1 106 ? -14.390 3.379 2.297 1.00 77.69 106 VAL A N 1
ATOM 779 C CA . VAL A 1 106 ? -15.282 4.535 2.496 1.00 77.69 106 VAL A CA 1
ATOM 780 C C . VAL A 1 106 ? -16.494 4.465 1.560 1.00 77.69 106 VAL A C 1
ATOM 782 O O . VAL A 1 106 ? -17.614 4.782 1.967 1.00 77.69 106 VAL A O 1
ATOM 785 N N . GLY A 1 107 ? -16.310 4.015 0.319 1.00 65.62 107 GLY A N 1
ATOM 786 C CA . GLY A 1 107 ? -17.368 3.822 -0.673 1.00 65.62 107 GLY A CA 1
ATOM 787 C C . GLY A 1 107 ? -18.376 2.753 -0.250 1.00 65.62 107 GLY A C 1
ATOM 788 O O . GLY A 1 107 ? -19.583 2.985 -0.302 1.00 65.62 107 GLY A O 1
ATOM 789 N N . VAL A 1 108 ? -17.900 1.620 0.269 1.00 54.94 108 VAL A N 1
ATOM 790 C CA . VAL A 1 108 ? -18.746 0.561 0.842 1.00 54.94 108 VAL A CA 1
ATOM 791 C C . VAL A 1 108 ? -19.425 1.046 2.126 1.00 54.94 108 VAL A C 1
ATOM 793 O O . VAL A 1 108 ? -20.631 0.861 2.284 1.00 54.94 108 VAL A O 1
ATOM 796 N N . GLY A 1 109 ? -18.706 1.761 2.998 1.00 45.84 109 GLY A N 1
ATOM 797 C CA . GLY A 1 109 ? -19.275 2.346 4.216 1.00 45.84 109 GLY A CA 1
ATOM 798 C C . GLY A 1 109 ? -20.369 3.384 3.940 1.00 45.84 109 GLY A C 1
ATOM 799 O O . GLY A 1 109 ? -21.422 3.361 4.571 1.00 45.84 109 GLY A O 1
ATOM 800 N N . SER A 1 110 ? -20.179 4.268 2.961 1.00 48.59 110 SER A N 1
ATOM 801 C CA . SER A 1 110 ? -21.147 5.318 2.610 1.00 48.59 110 SER A CA 1
ATOM 802 C C . SER A 1 110 ? -22.375 4.787 1.869 1.00 48.59 110 SER A C 1
ATOM 804 O O . SER A 1 110 ? -23.465 5.339 2.035 1.00 48.59 110 SER A O 1
ATOM 806 N N . ARG A 1 111 ? -22.234 3.692 1.111 1.00 44.31 111 ARG A N 1
ATOM 807 C CA . ARG A 1 111 ? -23.365 3.002 0.483 1.00 44.31 111 ARG A CA 1
ATOM 808 C C . ARG A 1 111 ? -24.176 2.211 1.510 1.00 44.31 111 ARG A C 1
ATOM 810 O O . ARG A 1 111 ? -25.388 2.374 1.555 1.00 44.31 111 ARG A O 1
ATOM 817 N N . LEU A 1 112 ? -23.518 1.484 2.417 1.00 40.12 112 LEU A N 1
ATOM 818 C CA . LEU A 1 112 ? -24.176 0.760 3.515 1.00 40.12 112 LEU A CA 1
ATOM 819 C C . LEU A 1 112 ? -24.895 1.699 4.494 1.00 40.12 112 LEU A C 1
ATOM 821 O O . LEU A 1 112 ? -26.028 1.430 4.872 1.00 40.12 112 LEU A O 1
ATOM 825 N N . THR A 1 113 ? -24.291 2.834 4.858 1.00 44.34 113 THR A N 1
ATOM 826 C CA . THR A 1 113 ? -24.899 3.794 5.804 1.00 44.34 113 THR A CA 1
ATOM 827 C C . THR A 1 113 ? -26.075 4.564 5.187 1.00 44.34 113 THR A C 1
ATOM 829 O O . THR A 1 113 ? -26.947 5.043 5.907 1.00 44.34 113 THR A O 1
ATOM 832 N N . ARG A 1 114 ? -26.116 4.693 3.852 1.00 43.44 114 ARG A N 1
ATOM 833 C CA . ARG A 1 114 ? -27.195 5.383 3.126 1.00 43.44 114 ARG A CA 1
ATOM 834 C C . ARG A 1 114 ? -28.319 4.436 2.692 1.00 43.44 114 ARG A C 1
ATOM 836 O O . ARG A 1 114 ? -29.463 4.873 2.631 1.00 43.44 114 ARG A O 1
ATOM 843 N N . GLU A 1 115 ? -28.012 3.173 2.399 1.00 44.03 115 GLU A N 1
ATOM 844 C CA . GLU A 1 115 ? -29.002 2.170 1.979 1.00 44.03 115 GLU A CA 1
ATOM 845 C C . GLU A 1 115 ? -29.643 1.424 3.166 1.00 44.03 115 GLU A C 1
ATOM 847 O O . GLU A 1 115 ? -30.787 0.992 3.051 1.00 44.03 115 GLU A O 1
ATOM 852 N N . LEU A 1 116 ? -28.983 1.327 4.329 1.00 42.41 116 LEU A N 1
ATOM 853 C CA . LEU A 1 116 ? -29.511 0.607 5.495 1.00 42.41 116 LEU A CA 1
ATOM 854 C C . LEU A 1 116 ? -30.066 1.540 6.576 1.00 42.41 116 LEU A C 1
ATOM 856 O O . LEU A 1 116 ? -29.511 1.669 7.667 1.00 42.41 116 LEU A O 1
ATOM 860 N N . GLY A 1 117 ? -31.275 2.052 6.340 1.00 48.47 117 GLY A N 1
ATOM 861 C CA . GLY A 1 117 ? -32.223 2.391 7.412 1.00 48.47 117 GLY A CA 1
ATOM 862 C C . GLY A 1 117 ? -32.691 1.169 8.233 1.00 48.47 117 GLY A C 1
ATOM 863 O O . GLY A 1 117 ? -33.864 1.093 8.583 1.00 48.47 117 GLY A O 1
ATOM 864 N N . GLY A 1 118 ? -31.795 0.218 8.533 1.00 48.19 118 GLY A N 1
ATOM 865 C CA . GLY A 1 118 ? -32.046 -1.053 9.226 1.00 48.19 118 GLY A CA 1
ATOM 866 C C . GLY A 1 118 ? -31.634 -2.300 8.414 1.00 48.19 118 GLY A C 1
ATOM 867 O O . GLY A 1 118 ? -32.110 -2.446 7.299 1.00 48.19 118 GLY A O 1
ATOM 868 N N . LEU A 1 119 ? -30.745 -3.130 9.009 1.00 45.00 119 LEU A N 1
ATOM 869 C CA . LEU A 1 119 ? -30.439 -4.599 8.915 1.00 45.00 119 LEU A CA 1
ATOM 870 C C . LEU A 1 119 ? -30.831 -5.411 7.639 1.00 45.00 119 LEU A C 1
ATOM 872 O O . LEU A 1 119 ? -31.903 -5.150 7.106 1.00 45.00 119 LEU A O 1
ATOM 876 N N . PRO A 1 120 ? -30.106 -6.485 7.193 1.00 43.94 120 PRO A N 1
ATOM 877 C CA . PRO A 1 120 ? -29.352 -7.480 7.989 1.00 43.94 120 PRO A CA 1
ATOM 878 C C . PRO A 1 120 ? -27.954 -7.911 7.448 1.00 43.94 120 PRO A C 1
ATOM 880 O O . PRO A 1 120 ? -27.514 -7.516 6.373 1.00 43.94 120 PRO A O 1
ATOM 883 N N . GLU A 1 121 ? -27.261 -8.737 8.246 1.00 49.81 121 GLU A N 1
ATOM 884 C CA . GLU A 1 121 ? -25.901 -9.287 8.087 1.00 49.81 121 GLU A CA 1
ATOM 885 C C . GLU A 1 121 ? -25.696 -10.199 6.858 1.00 49.81 121 GLU A C 1
ATOM 887 O O . GLU A 1 121 ? -25.907 -11.409 6.921 1.00 49.81 121 GLU A O 1
ATOM 892 N N . THR A 1 122 ? -25.140 -9.667 5.772 1.00 54.12 122 THR A N 1
ATOM 893 C CA . THR A 1 122 ? -24.190 -10.449 4.961 1.00 54.12 122 THR A CA 1
ATOM 894 C C . THR A 1 122 ? -22.959 -9.595 4.731 1.00 54.12 122 THR A C 1
ATOM 896 O O . THR A 1 122 ? -23.046 -8.539 4.101 1.00 54.12 122 THR A O 1
ATOM 899 N N . ASP A 1 123 ? -21.843 -10.028 5.314 1.00 57.38 123 ASP A N 1
ATOM 900 C CA . ASP A 1 123 ? -20.588 -9.287 5.370 1.00 57.38 123 ASP A CA 1
ATOM 901 C C . ASP A 1 123 ? -20.031 -9.097 3.941 1.00 57.38 123 ASP A C 1
ATOM 903 O O . ASP A 1 123 ? -19.757 -10.082 3.248 1.00 57.38 123 ASP A O 1
ATOM 907 N N . PRO A 1 124 ? -19.861 -7.854 3.450 1.00 56.88 124 PRO A N 1
ATOM 908 C CA . PRO A 1 124 ? -19.323 -7.571 2.113 1.00 56.88 124 PRO A CA 1
ATOM 909 C C . PRO A 1 124 ? -17.964 -8.237 1.840 1.00 56.88 124 PRO A C 1
ATOM 911 O O . PRO A 1 124 ? -17.586 -8.446 0.684 1.00 56.88 124 PRO A O 1
ATOM 914 N N . LEU A 1 125 ? -17.235 -8.581 2.905 1.00 52.59 125 LEU A N 1
ATOM 915 C CA . LEU A 1 125 ? -15.973 -9.313 2.870 1.00 52.59 125 LEU A CA 1
ATOM 916 C C . LEU A 1 125 ? -16.105 -10.738 2.317 1.00 52.59 125 LEU A C 1
ATOM 918 O O . LEU A 1 125 ? -15.188 -11.196 1.633 1.00 52.59 125 LEU A O 1
ATOM 922 N N . ASP A 1 126 ? -17.230 -11.418 2.535 1.00 54.94 126 ASP A N 1
ATOM 923 C CA . ASP A 1 126 ? -17.432 -12.776 2.020 1.00 54.94 126 ASP A CA 1
ATOM 924 C C . ASP A 1 126 ? -17.617 -12.765 0.498 1.00 54.94 126 ASP A C 1
ATOM 926 O O . ASP A 1 126 ? -16.973 -13.533 -0.221 1.00 54.94 126 ASP A O 1
ATOM 930 N N . ALA A 1 127 ? -18.370 -11.792 -0.021 1.00 55.16 127 ALA A N 1
ATOM 931 C CA . ALA A 1 127 ? -18.544 -11.599 -1.461 1.00 55.16 127 ALA A CA 1
ATOM 932 C C . ALA A 1 127 ? -17.234 -11.194 -2.165 1.00 55.16 127 ALA A C 1
ATOM 934 O O . ALA A 1 127 ? -16.970 -11.609 -3.298 1.00 55.16 127 ALA A O 1
ATOM 935 N N . ALA A 1 128 ? -16.387 -10.395 -1.506 1.00 51.41 128 ALA A N 1
ATOM 936 C CA . ALA A 1 128 ? -15.067 -10.035 -2.025 1.00 51.41 128 ALA A CA 1
ATOM 937 C C . ALA A 1 128 ? -14.108 -11.241 -2.037 1.00 51.41 128 ALA A C 1
ATOM 939 O O . ALA A 1 128 ? -13.374 -11.454 -3.008 1.00 51.41 128 ALA A O 1
ATOM 940 N N . ARG A 1 129 ? -14.153 -12.079 -0.993 1.00 60.41 129 ARG A N 1
ATOM 941 C CA . ARG A 1 129 ? -13.335 -13.292 -0.872 1.00 60.41 129 ARG A CA 1
ATOM 942 C C . ARG A 1 129 ? -13.692 -14.341 -1.925 1.00 60.41 129 ARG A C 1
ATOM 944 O O . ARG A 1 129 ? -12.784 -14.933 -2.510 1.00 60.41 129 ARG A O 1
ATOM 951 N N . GLU A 1 130 ? -14.976 -14.530 -2.218 1.00 60.41 130 GLU A N 1
ATOM 952 C CA . GLU A 1 130 ? -15.431 -15.428 -3.288 1.00 60.41 130 GLU A CA 1
ATOM 953 C C . GLU A 1 130 ? -14.943 -14.973 -4.670 1.00 60.41 130 GLU A C 1
ATOM 955 O O . GLU A 1 130 ? -14.451 -15.786 -5.458 1.00 60.41 130 GLU A O 1
ATOM 960 N N . ARG A 1 131 ? -14.979 -13.663 -4.953 1.00 64.06 131 ARG A N 1
ATOM 961 C CA . ARG A 1 131 ? -14.478 -13.109 -6.223 1.00 64.06 131 ARG A CA 1
ATOM 962 C C . ARG A 1 131 ? -12.970 -13.291 -6.378 1.00 64.06 131 ARG A C 1
ATOM 964 O O . ARG A 1 131 ? -12.517 -13.729 -7.434 1.00 64.06 131 ARG A O 1
ATOM 971 N N . ALA A 1 132 ? -12.194 -13.027 -5.328 1.00 57.97 132 ALA A N 1
ATOM 972 C CA . ALA A 1 132 ? -10.743 -13.218 -5.354 1.00 57.97 132 ALA A CA 1
ATOM 973 C C . ALA A 1 132 ? -10.355 -14.692 -5.585 1.00 57.97 132 ALA A C 1
ATOM 975 O O . ALA A 1 132 ? -9.428 -14.993 -6.341 1.00 57.97 132 ALA A O 1
ATOM 976 N N . GLN A 1 133 ? -11.094 -15.630 -4.985 1.00 73.94 133 GLN A N 1
ATOM 977 C CA . GLN A 1 133 ? -10.874 -17.065 -5.183 1.00 73.94 133 GLN A CA 1
ATOM 978 C C . GLN A 1 133 ? -11.247 -17.530 -6.595 1.00 73.94 133 GLN A C 1
ATOM 980 O O . GLN A 1 133 ? -10.518 -18.338 -7.177 1.00 73.94 133 GLN A O 1
ATOM 985 N N . ALA A 1 134 ? -12.327 -16.996 -7.172 1.00 67.06 134 ALA A N 1
ATOM 986 C CA . ALA A 1 134 ? -12.717 -17.285 -8.549 1.00 67.06 134 ALA A CA 1
ATOM 987 C C . ALA A 1 134 ? -11.632 -16.846 -9.548 1.00 67.06 134 ALA A C 1
ATOM 989 O O . ALA A 1 134 ? -11.220 -17.635 -10.398 1.00 67.06 134 ALA A O 1
ATOM 990 N N . ILE A 1 135 ? -11.088 -15.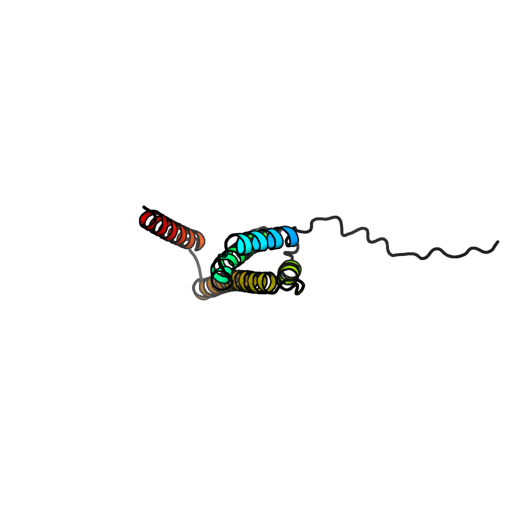636 -9.378 1.00 68.50 135 ILE A N 1
ATOM 991 C CA . ILE A 1 135 ? -10.020 -15.094 -10.233 1.00 68.50 135 ILE A CA 1
ATOM 992 C C . ILE A 1 135 ? -8.732 -15.924 -10.102 1.00 68.50 135 ILE A C 1
ATOM 994 O O . ILE A 1 135 ? -8.117 -16.288 -11.106 1.00 68.50 135 ILE A O 1
ATOM 998 N N . ALA A 1 136 ? -8.345 -16.306 -8.881 1.00 63.69 136 ALA A N 1
ATOM 999 C CA . ALA A 1 136 ? -7.181 -17.166 -8.656 1.00 63.69 136 ALA A CA 1
ATOM 1000 C C . ALA A 1 136 ? -7.348 -18.571 -9.270 1.00 63.69 136 ALA A C 1
ATOM 1002 O O . ALA A 1 136 ? -6.380 -19.171 -9.747 1.00 63.69 136 ALA A O 1
ATOM 1003 N N . GLY A 1 137 ? -8.573 -19.105 -9.270 1.00 71.62 137 GLY A N 1
ATOM 1004 C CA . GLY A 1 137 ? -8.909 -20.367 -9.927 1.00 71.62 137 GLY A CA 1
ATOM 1005 C C . GLY A 1 137 ? -8.823 -20.286 -11.453 1.00 71.62 137 GLY A C 1
ATOM 1006 O O . GLY A 1 137 ? -8.331 -21.220 -12.085 1.00 71.62 137 GLY A O 1
ATOM 1007 N N . GLU A 1 138 ? -9.259 -19.171 -12.037 1.00 63.53 138 GLU A N 1
ATOM 1008 C CA . GLU A 1 138 ? -9.174 -18.888 -13.474 1.00 63.53 138 GLU A CA 1
ATOM 1009 C C . GLU A 1 138 ? -7.708 -18.810 -13.940 1.00 63.53 138 GLU A C 1
ATOM 1011 O O . GLU A 1 138 ? -7.320 -19.431 -14.931 1.00 63.53 138 GLU A O 1
ATOM 1016 N N . LEU A 1 139 ? -6.860 -18.113 -13.174 1.00 59.00 139 LEU A N 1
ATOM 1017 C CA . LEU A 1 139 ? -5.436 -17.943 -13.478 1.00 59.00 139 LEU A CA 1
ATOM 1018 C C . LEU A 1 139 ? -4.663 -19.270 -13.440 1.00 59.00 139 LEU A C 1
ATOM 1020 O O . LEU A 1 139 ? -3.861 -19.532 -14.334 1.00 59.00 139 LEU A O 1
ATOM 1024 N N . ARG A 1 140 ? -4.953 -20.160 -12.479 1.00 71.44 140 ARG A N 1
ATOM 1025 C CA . ARG A 1 140 ? -4.332 -21.501 -12.428 1.00 71.44 140 ARG A CA 1
ATOM 1026 C C . ARG A 1 140 ? -4.720 -22.397 -13.600 1.00 71.44 140 ARG A C 1
ATOM 1028 O O . ARG A 1 140 ? -3.940 -23.273 -13.963 1.00 71.44 140 ARG A O 1
ATOM 1035 N N . ARG A 1 141 ? -5.915 -22.215 -14.173 1.00 67.38 141 ARG A N 1
ATOM 1036 C CA . ARG A 1 141 ? -6.351 -22.977 -15.355 1.00 67.38 141 ARG A CA 1
ATOM 1037 C C . ARG A 1 141 ? -5.652 -22.521 -16.630 1.00 67.38 141 ARG A C 1
ATOM 1039 O O . ARG A 1 141 ? -5.466 -23.340 -17.513 1.00 67.38 141 ARG A O 1
ATOM 1046 N N . ARG A 1 142 ? -5.257 -21.248 -16.715 1.00 63.44 142 ARG A N 1
ATOM 1047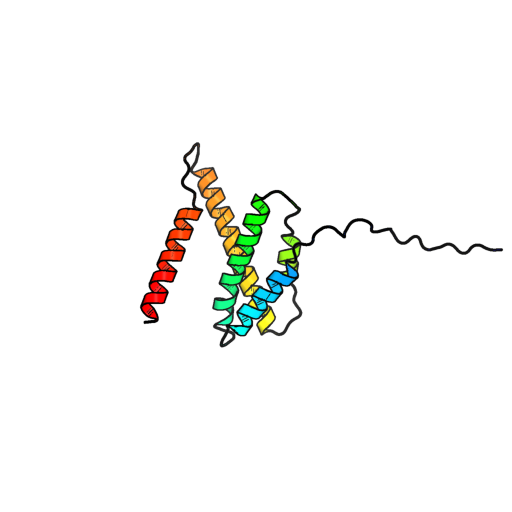 C CA . ARG A 1 142 ? -4.543 -20.686 -17.876 1.00 63.44 142 ARG A CA 1
ATOM 1048 C C . ARG A 1 142 ? -3.036 -20.963 -17.876 1.00 63.44 142 ARG A C 1
ATOM 1050 O O . ARG A 1 142 ? -2.384 -20.707 -18.878 1.00 63.44 142 ARG A O 1
ATOM 1057 N N . GLN A 1 143 ? -2.490 -21.450 -16.762 1.00 57.44 143 GLN A N 1
ATOM 1058 C CA . GLN A 1 143 ? -1.073 -21.802 -16.603 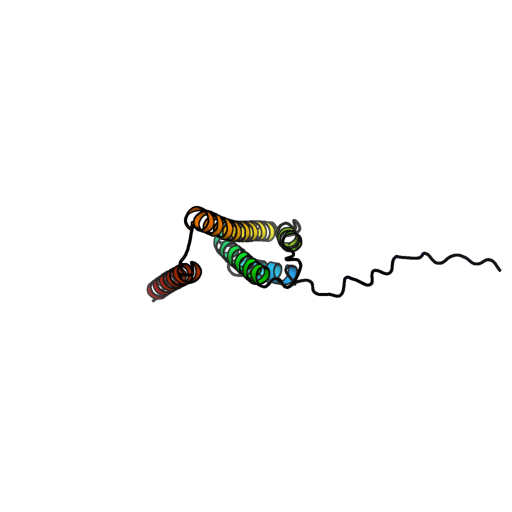1.00 57.44 143 GLN A CA 1
ATOM 1059 C C . GLN A 1 143 ? -0.797 -23.317 -16.722 1.00 57.44 143 GLN A C 1
ATOM 1061 O O . GLN A 1 143 ? 0.313 -23.755 -16.426 1.00 57.44 143 GLN A O 1
ATOM 1066 N N . ARG A 1 144 ? -1.791 -24.120 -17.121 1.00 49.56 144 ARG A N 1
ATOM 1067 C CA . ARG A 1 144 ? -1.645 -25.536 -17.496 1.00 49.56 144 ARG A CA 1
ATOM 1068 C C . ARG A 1 144 ? -1.882 -25.694 -18.988 1.00 49.56 144 ARG A C 1
ATOM 1070 O O . ARG A 1 144 ? -1.252 -26.604 -19.560 1.00 49.56 144 ARG A O 1
#

Radius of gyration: 21.47 Å; chains: 1; bounding box: 66×54×62 Å

Sequence (144 aa):
MPMQQRPTQPTACAAAASSTDWSWLVAEALKQAVDAAADETTLFHCAFPLGEAIGEVFRRRAASGKRPLGLVDLVGELALDGGAEITAQARRALLAGLCWNLEEAVGVGSRLTRELGGLPETDPLDAARERAQAIAGELRRRQR

Secondary structure (DSSP, 8-state):
--PPPP-------S--S----HHHHHHHHHHHHHHH-SSHHHHHHHHHHHHHHHHHHHHHHHHT--S---HHHHHHHHH---S-HHHHHHHHHHHHHHHHHHHHHHHHHHHHHHH-SS-----HHHHHHHHHHHHHHHHHHHT-

Foldseek 3Di:
DDDDDDPPDDPPPPDPDDDPPLLVLLVVLLVQLVVPDPDLVCSLVSLLQSLLVVLVVLVVVVVVVDDDSCPVVNVVSLPDDDDDPSSVSSSVSSPNSNVVNVVVVVVVVVCCVVVPPDDDDDDVVVVVVVVVVVVVVVVVVVVD

pLDDT: mean 70.59, std 18.77, range [32.91, 94.56]